Protein AF-A0A529L630-F1 (afdb_monomer_lite)

Sequence (95 aa):
LNWLETVGDFEGGKRVPTLQINDILSIKRAVQGGAGIAMLPDYVISKDSNLVQLLPETEVPSFDTYFAYPDAMKNQAKLHVFRDFIIAKARSWSF

Secondary structure (DSSP, 8-state):
--GGGTSS--TTS-PPPS---S-HHHHHHHHHTT-------GGG--TTS------TTS-PPP--------GGGTT-HHHHHHHHHHHHHHHT---

Radius of gyration: 18.19 Å; chains: 1; bounding box: 42×25×48 Å

pLDDT: mean 87.54, std 9.1, range [54.75, 97.75]

Structure (mmCIF, N/CA/C/O backbone):
data_AF-A0A529L630-F1
#
_entry.id   AF-A0A529L630-F1
#
loop_
_atom_site.group_PDB
_atom_site.id
_atom_site.type_symbol
_atom_site.label_atom_id
_atom_site.label_alt_id
_atom_site.label_comp_id
_atom_site.label_asym_id
_atom_site.label_entity_id
_atom_site.label_seq_id
_atom_site.pdbx_PDB_ins_code
_atom_site.Cartn_x
_atom_site.Cartn_y
_atom_site.Cartn_z
_atom_site.occupancy
_atom_site.B_iso_or_equiv
_atom_site.auth_seq_id
_atom_site.auth_comp_id
_atom_site.auth_asym_id
_atom_site.auth_atom_id
_atom_site.pdbx_PDB_model_num
ATOM 1 N N . LEU A 1 1 ? 8.303 6.853 -2.107 1.00 64.38 1 LEU A N 1
ATOM 2 C CA . LEU A 1 1 ? 7.751 5.754 -2.927 1.00 64.38 1 LEU A CA 1
ATOM 3 C C . LEU A 1 1 ? 8.550 5.618 -4.234 1.00 64.38 1 LEU A C 1
ATOM 5 O O . LEU A 1 1 ? 7.974 5.485 -5.301 1.00 64.38 1 LEU A O 1
ATOM 9 N N . ASN A 1 2 ? 9.888 5.675 -4.165 1.00 78.31 2 ASN A N 1
ATOM 10 C CA . ASN A 1 2 ? 10.746 5.858 -5.351 1.00 78.31 2 ASN A CA 1
ATOM 11 C C . ASN A 1 2 ? 11.851 4.801 -5.425 1.00 78.31 2 ASN A C 1
ATOM 13 O O . ASN A 1 2 ? 12.864 4.990 -6.085 1.00 78.31 2 ASN A O 1
ATOM 17 N N . TRP A 1 3 ? 11.668 3.681 -4.731 1.00 85.12 3 TRP A N 1
ATOM 18 C CA . TRP A 1 3 ? 12.662 2.614 -4.671 1.00 85.12 3 TRP A CA 1
ATOM 19 C C . TRP A 1 3 ? 12.991 2.044 -6.060 1.00 85.12 3 TRP A C 1
ATOM 21 O O . TRP A 1 3 ? 14.146 1.741 -6.343 1.00 85.12 3 TRP A O 1
ATOM 31 N N . LEU A 1 4 ? 12.015 2.004 -6.978 1.00 87.25 4 LEU A N 1
ATOM 32 C CA . LEU A 1 4 ? 12.257 1.623 -8.376 1.00 87.25 4 LEU A CA 1
ATOM 33 C C . LEU A 1 4 ? 13.225 2.557 -9.113 1.00 87.25 4 LEU A C 1
ATOM 35 O O . LEU A 1 4 ? 13.829 2.156 -10.103 1.00 87.25 4 LEU A O 1
ATOM 39 N N . GLU A 1 5 ? 13.401 3.793 -8.654 1.00 88.00 5 GLU A N 1
ATOM 40 C CA . GLU A 1 5 ? 14.347 4.726 -9.264 1.00 88.00 5 GLU A CA 1
ATOM 41 C C . GLU A 1 5 ? 15.800 4.376 -8.892 1.00 88.00 5 GLU A C 1
ATOM 43 O O . GLU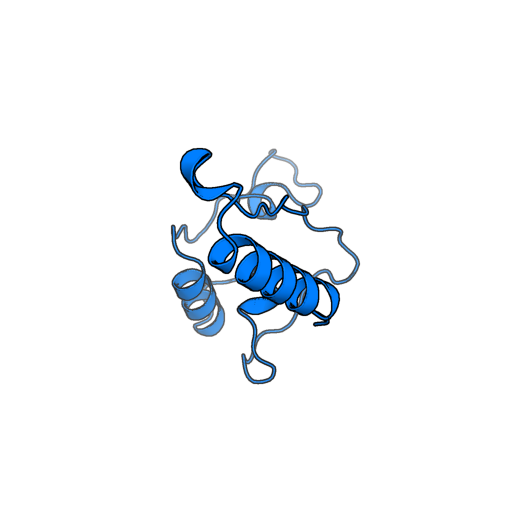 A 1 5 ? 16.716 4.787 -9.598 1.00 88.00 5 GLU A O 1
ATOM 48 N N . THR A 1 6 ? 16.012 3.592 -7.826 1.00 85.88 6 THR A N 1
ATOM 49 C CA . THR A 1 6 ? 17.335 3.308 -7.241 1.00 85.88 6 THR A CA 1
ATOM 50 C C . THR A 1 6 ? 17.662 1.819 -7.092 1.00 85.88 6 THR A C 1
ATOM 52 O O . THR A 1 6 ? 18.791 1.492 -6.758 1.00 85.88 6 THR A O 1
ATOM 55 N N . VAL A 1 7 ? 16.705 0.902 -7.286 1.00 83.81 7 VAL A N 1
ATOM 56 C CA . VAL A 1 7 ? 16.946 -0.545 -7.132 1.00 83.81 7 VAL A CA 1
ATOM 57 C C . VAL A 1 7 ? 17.883 -1.088 -8.211 1.00 83.81 7 VAL A C 1
ATOM 59 O O . VAL A 1 7 ? 17.610 -0.906 -9.397 1.00 83.81 7 VAL A O 1
ATOM 62 N N . GLY A 1 8 ? 18.912 -1.835 -7.812 1.00 80.06 8 GLY A N 1
ATOM 63 C CA . GLY A 1 8 ? 19.920 -2.420 -8.703 1.00 80.06 8 GLY A CA 1
ATOM 64 C C . GLY A 1 8 ? 21.093 -1.478 -8.980 1.00 80.06 8 GLY A C 1
ATOM 65 O O . GLY A 1 8 ? 21.087 -0.327 -8.553 1.00 80.06 8 GLY A O 1
ATOM 66 N N . ASP A 1 9 ? 22.106 -1.982 -9.678 1.00 71.88 9 ASP A N 1
ATOM 67 C CA . ASP A 1 9 ? 23.340 -1.242 -9.949 1.00 71.88 9 ASP A CA 1
ATOM 68 C C . ASP A 1 9 ? 23.265 -0.561 -11.324 1.00 71.88 9 ASP A C 1
ATOM 70 O O . ASP A 1 9 ? 23.233 -1.228 -12.360 1.00 71.88 9 ASP A O 1
ATOM 74 N N . PHE A 1 10 ? 23.150 0.770 -11.329 1.00 74.75 10 PHE A N 1
ATOM 75 C CA . PHE A 1 10 ? 23.080 1.586 -12.543 1.00 74.75 10 PHE A CA 1
ATOM 76 C C . PHE A 1 10 ? 24.182 2.636 -12.503 1.00 74.75 10 PHE A C 1
ATOM 78 O O . PHE A 1 10 ? 24.169 3.528 -11.648 1.00 74.75 10 PHE A O 1
ATOM 85 N N . GLU A 1 11 ? 25.089 2.581 -13.478 1.00 62.88 11 GLU A N 1
ATOM 86 C CA . GLU A 1 11 ? 26.052 3.651 -13.721 1.00 62.88 11 GLU A CA 1
ATOM 87 C C . GLU A 1 11 ? 25.283 4.950 -14.037 1.00 62.88 11 GLU A C 1
ATOM 89 O O . GLU A 1 11 ? 24.654 5.078 -15.085 1.00 62.88 11 GLU A O 1
ATOM 94 N N . GLY A 1 12 ? 25.260 5.899 -13.092 1.00 69.12 12 GLY A N 1
ATOM 95 C CA . GLY A 1 12 ? 24.536 7.175 -13.228 1.00 69.12 12 GLY A CA 1
ATOM 96 C C . GLY A 1 12 ? 23.571 7.520 -12.086 1.00 69.12 12 GLY A C 1
ATOM 97 O O . GLY A 1 12 ? 23.049 8.631 -12.045 1.00 69.12 12 GLY A O 1
ATOM 98 N N . GLY A 1 13 ? 23.358 6.615 -11.126 1.00 71.94 13 GLY A N 1
ATOM 99 C CA . GLY A 1 13 ? 22.819 6.949 -9.799 1.00 71.94 13 GLY A CA 1
ATOM 100 C C . GLY A 1 13 ? 21.297 7.092 -9.668 1.00 71.94 13 GLY A C 1
ATOM 101 O O . GLY A 1 13 ? 20.813 7.109 -8.535 1.00 71.94 13 GLY A O 1
ATOM 102 N N . LYS A 1 14 ? 20.517 7.161 -10.763 1.00 81.69 14 LYS A N 1
ATOM 103 C CA . LYS A 1 14 ? 19.040 7.135 -10.695 1.00 81.69 14 LYS A CA 1
ATOM 104 C C . LYS A 1 14 ? 18.354 6.880 -12.045 1.00 81.69 14 LYS A C 1
ATOM 106 O O . LYS A 1 14 ? 18.703 7.509 -13.040 1.00 81.69 14 LYS A O 1
ATOM 111 N N . ARG A 1 15 ? 17.313 6.038 -12.084 1.00 87.06 15 ARG A N 1
ATOM 112 C CA . ARG A 1 15 ? 16.431 5.908 -13.263 1.00 87.06 15 ARG A CA 1
ATOM 113 C C . ARG A 1 15 ? 15.485 7.111 -13.381 1.00 87.06 15 ARG A C 1
ATOM 115 O O . ARG A 1 15 ? 14.922 7.555 -12.381 1.00 87.06 15 ARG A O 1
ATOM 122 N N . VAL A 1 16 ? 15.255 7.588 -14.608 1.00 88.50 16 VAL A N 1
ATOM 123 C CA . VAL A 1 16 ? 14.231 8.604 -14.912 1.00 88.50 16 VAL A CA 1
ATOM 124 C C . VAL A 1 16 ? 12.883 7.907 -15.139 1.00 88.50 16 VAL A C 1
ATOM 126 O O . VAL A 1 16 ? 12.794 7.052 -16.021 1.00 88.50 16 VAL A O 1
ATOM 129 N N . PRO A 1 17 ? 11.830 8.234 -14.371 1.00 90.38 17 PRO A N 1
ATOM 130 C CA . PRO A 1 17 ? 10.522 7.616 -14.543 1.00 90.38 17 PRO A CA 1
ATOM 131 C C . PRO A 1 17 ? 9.819 8.139 -15.800 1.00 90.38 17 PRO A C 1
ATOM 133 O O . PRO A 1 17 ? 9.753 9.343 -16.032 1.00 90.38 17 PRO A O 1
ATOM 136 N N . THR A 1 18 ? 9.228 7.233 -16.582 1.00 91.50 18 THR A N 1
ATOM 137 C CA . THR A 1 18 ? 8.387 7.584 -17.743 1.00 91.50 18 THR A CA 1
ATOM 138 C C . THR A 1 18 ? 7.044 8.193 -17.323 1.00 91.50 18 THR A C 1
ATOM 140 O O . THR A 1 18 ? 6.458 8.975 -18.066 1.00 91.50 18 THR A O 1
ATOM 143 N N . LEU A 1 19 ? 6.554 7.843 -16.129 1.00 93.38 19 LEU A N 1
ATOM 144 C CA . LEU A 1 19 ? 5.278 8.293 -15.579 1.00 93.38 19 LEU A CA 1
ATOM 145 C C . LEU A 1 19 ? 5.373 8.376 -14.051 1.00 93.38 19 LEU A C 1
ATOM 147 O O . LEU A 1 19 ? 5.847 7.442 -13.407 1.00 93.38 19 LEU A O 1
ATOM 151 N N . GLN A 1 20 ? 4.892 9.476 -13.470 1.00 93.56 20 GLN A N 1
ATOM 152 C CA . GLN A 1 20 ? 4.767 9.654 -12.022 1.00 93.56 20 GLN A CA 1
ATOM 153 C C . GLN A 1 20 ? 3.322 10.010 -11.672 1.00 93.56 20 GLN A C 1
ATOM 155 O O . GLN A 1 20 ? 2.752 10.944 -12.233 1.00 93.56 20 GLN A O 1
ATOM 160 N N . ILE A 1 21 ? 2.728 9.256 -10.746 1.00 94.31 21 ILE A N 1
ATOM 161 C CA . ILE A 1 21 ? 1.349 9.449 -10.286 1.00 94.31 21 ILE A CA 1
ATOM 162 C C . ILE A 1 21 ? 1.327 9.375 -8.758 1.00 94.31 21 ILE A C 1
ATOM 164 O O . ILE A 1 21 ? 1.958 8.501 -8.170 1.00 94.31 21 ILE A O 1
ATOM 168 N N . ASN A 1 22 ? 0.575 10.268 -8.115 1.00 93.56 22 ASN A N 1
ATOM 169 C CA . ASN A 1 22 ? 0.387 10.288 -6.661 1.00 93.56 22 ASN A CA 1
ATOM 170 C C . ASN A 1 22 ? -0.914 9.574 -6.236 1.00 93.56 22 ASN A C 1
ATOM 172 O O . ASN A 1 22 ? -1.734 10.140 -5.520 1.00 93.56 22 ASN A O 1
ATOM 176 N N . ASP A 1 23 ? -1.140 8.364 -6.750 1.00 93.12 23 ASP A N 1
ATOM 177 C CA . ASP A 1 23 ? -2.286 7.516 -6.404 1.00 93.12 23 ASP A CA 1
ATOM 178 C C . ASP A 1 23 ? -2.016 6.059 -6.801 1.00 93.12 23 ASP A C 1
ATOM 180 O O . ASP A 1 23 ? -1.763 5.755 -7.970 1.00 93.12 23 ASP A O 1
ATOM 184 N N . ILE A 1 24 ? -2.095 5.139 -5.839 1.00 92.62 24 ILE A N 1
ATOM 185 C CA . ILE A 1 24 ? -1.700 3.742 -6.057 1.00 92.62 24 ILE A CA 1
ATOM 186 C C . ILE A 1 24 ? -2.636 2.999 -7.019 1.00 92.62 24 ILE A C 1
ATOM 188 O O . ILE A 1 24 ? -2.188 2.178 -7.822 1.00 92.62 24 ILE A O 1
ATOM 192 N N . LEU A 1 25 ? -3.936 3.310 -6.993 1.00 94.06 25 LEU A N 1
ATOM 193 C CA . LEU A 1 25 ? -4.915 2.667 -7.871 1.00 94.06 25 LEU A CA 1
ATOM 194 C C . LEU A 1 25 ? -4.736 3.114 -9.324 1.00 94.06 25 LEU A C 1
ATOM 196 O O . LEU A 1 25 ? -4.929 2.326 -10.250 1.00 94.06 25 LEU A O 1
ATOM 200 N N . SER A 1 26 ? -4.343 4.364 -9.535 1.00 95.56 26 SER A N 1
ATOM 201 C CA . SER A 1 26 ? -4.013 4.905 -10.850 1.00 95.56 26 SER A CA 1
ATOM 202 C C . SER A 1 26 ? -2.713 4.315 -11.395 1.00 95.56 26 SER A C 1
ATOM 204 O O . SER A 1 26 ? -2.671 3.960 -12.571 1.00 95.56 26 SER A O 1
ATOM 206 N N . ILE A 1 27 ? -1.697 4.102 -10.549 1.00 95.00 27 ILE A N 1
ATOM 207 C CA . ILE A 1 27 ? -0.477 3.370 -10.935 1.00 95.00 27 ILE A CA 1
ATOM 208 C C . ILE A 1 27 ? -0.827 1.943 -11.381 1.00 95.00 27 ILE A C 1
ATOM 210 O O . ILE A 1 27 ? -0.396 1.524 -12.455 1.00 95.00 27 ILE A O 1
ATOM 214 N N . LYS A 1 28 ? -1.654 1.214 -10.612 1.00 94.56 28 LYS A N 1
ATOM 215 C CA . LYS A 1 28 ? -2.115 -0.136 -10.987 1.00 94.56 28 LYS A CA 1
ATOM 216 C C . LYS A 1 28 ? -2.751 -0.136 -12.378 1.00 94.56 28 LYS A C 1
ATOM 218 O O . LYS A 1 28 ? -2.355 -0.929 -13.227 1.00 94.56 28 LYS A O 1
ATOM 223 N N . ARG A 1 29 ? -3.703 0.770 -12.629 1.00 94.31 29 ARG A N 1
ATOM 224 C CA . ARG A 1 29 ? -4.379 0.880 -13.934 1.00 94.31 29 ARG A CA 1
ATOM 225 C C . ARG A 1 29 ? -3.408 1.210 -15.067 1.00 94.31 29 ARG A C 1
ATOM 227 O O . ARG A 1 29 ? -3.521 0.625 -16.138 1.00 94.31 29 ARG A O 1
ATOM 234 N N . ALA A 1 30 ? -2.454 2.111 -14.835 1.00 95.25 30 ALA A N 1
ATOM 235 C CA . ALA A 1 30 ? -1.450 2.470 -15.832 1.00 95.25 30 ALA A CA 1
ATOM 236 C C . ALA A 1 30 ? -0.589 1.259 -16.228 1.00 95.25 30 ALA A C 1
ATOM 238 O O . ALA A 1 30 ? -0.401 0.999 -17.414 1.00 95.25 30 ALA A O 1
ATOM 239 N N . VAL A 1 31 ? -0.126 0.475 -15.250 1.00 94.94 31 VAL A N 1
ATOM 240 C CA . VAL A 1 31 ? 0.656 -0.745 -15.507 1.00 94.94 31 VAL A CA 1
ATOM 241 C C . VAL A 1 31 ? -0.176 -1.819 -16.204 1.00 94.94 31 VAL A C 1
ATOM 243 O O . VAL A 1 31 ? 0.299 -2.414 -17.166 1.00 94.94 31 VAL A O 1
ATOM 246 N N . GLN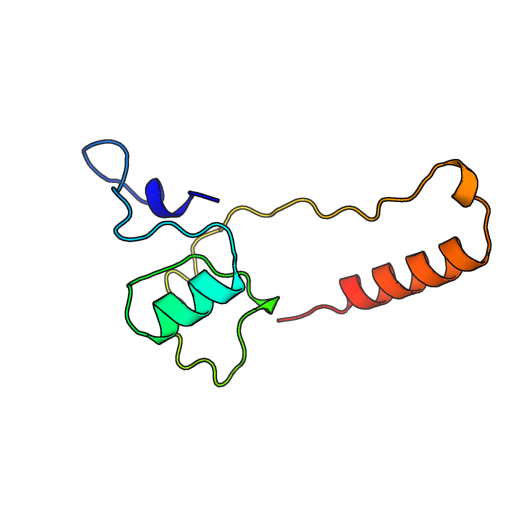 A 1 32 ? -1.436 -2.017 -15.801 1.00 94.06 32 GLN A N 1
ATOM 247 C CA . GLN A 1 32 ? -2.355 -2.924 -16.503 1.00 94.06 32 GLN A CA 1
ATOM 248 C C . GLN A 1 32 ? -2.595 -2.502 -17.962 1.00 94.06 32 GLN A C 1
ATOM 250 O O . GLN A 1 32 ? -2.783 -3.359 -18.822 1.00 94.06 32 GLN A O 1
ATOM 255 N N . GLY A 1 33 ? -2.554 -1.196 -18.242 1.00 93.88 33 GLY A N 1
ATOM 256 C CA . GLY A 1 33 ? -2.614 -0.622 -19.587 1.00 93.88 33 GLY A CA 1
ATOM 257 C C . GLY A 1 33 ? -1.287 -0.629 -20.356 1.00 93.88 33 GLY A C 1
ATOM 258 O O . GLY A 1 33 ? -1.240 -0.099 -21.462 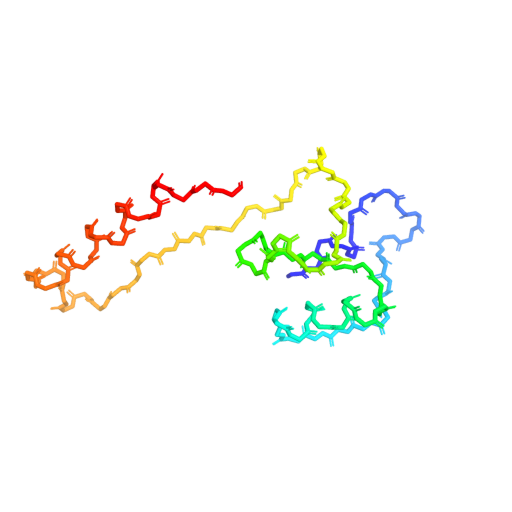1.00 93.88 33 GLY A O 1
ATOM 259 N N . GLY A 1 34 ? -0.213 -1.200 -19.798 1.00 94.38 34 GLY A N 1
ATOM 260 C CA . GLY A 1 34 ? 1.081 -1.335 -20.472 1.00 94.38 34 GLY A CA 1
ATOM 261 C C . GLY A 1 34 ? 2.041 -0.153 -20.302 1.00 94.38 34 GLY A C 1
ATOM 262 O O . GLY A 1 34 ? 3.001 -0.049 -21.060 1.00 94.38 34 GLY A O 1
ATOM 263 N N . ALA A 1 35 ? 1.833 0.729 -19.318 1.00 94.50 35 ALA A N 1
ATOM 264 C CA . ALA A 1 35 ? 2.705 1.889 -19.094 1.00 94.50 35 ALA A CA 1
ATOM 265 C C . ALA A 1 35 ? 4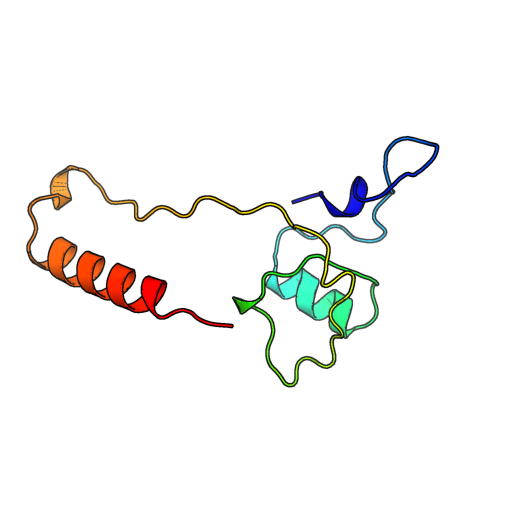.128 1.540 -18.599 1.00 94.50 35 ALA A C 1
ATOM 267 O O . ALA A 1 35 ? 4.991 2.416 -18.583 1.00 94.50 35 ALA A O 1
ATOM 268 N N . GLY A 1 36 ? 4.383 0.294 -18.177 1.00 93.81 36 GLY A N 1
ATOM 269 C CA . GLY A 1 36 ? 5.698 -0.169 -17.722 1.00 93.81 36 GLY A CA 1
ATOM 270 C C . GLY A 1 36 ? 5.631 -1.023 -16.456 1.00 93.81 36 GLY A C 1
ATOM 271 O O . GLY A 1 36 ? 4.666 -1.747 -16.243 1.00 93.81 36 GLY A O 1
ATOM 272 N N . ILE A 1 37 ? 6.666 -0.939 -15.616 1.00 93.44 37 ILE A N 1
ATOM 273 C CA . ILE A 1 37 ? 6.792 -1.673 -14.345 1.00 93.44 37 ILE A CA 1
ATOM 274 C C . ILE A 1 37 ? 6.512 -0.714 -13.184 1.00 93.44 37 ILE A C 1
ATOM 276 O O . ILE A 1 37 ? 7.014 0.410 -13.184 1.00 93.44 37 ILE A O 1
ATOM 280 N N . ALA A 1 38 ? 5.766 -1.161 -12.169 1.00 93.00 38 ALA A N 1
ATOM 281 C CA . ALA A 1 38 ? 5.579 -0.405 -10.932 1.00 93.00 38 ALA A CA 1
ATOM 282 C C . ALA A 1 38 ? 5.717 -1.274 -9.682 1.00 93.00 38 ALA A C 1
ATOM 284 O O . ALA A 1 38 ? 5.523 -2.487 -9.711 1.00 93.00 38 ALA A O 1
ATOM 285 N N . MET A 1 39 ? 6.017 -0.607 -8.569 1.00 91.00 39 MET A N 1
ATOM 286 C CA . MET A 1 39 ? 5.935 -1.169 -7.231 1.00 91.00 39 MET A CA 1
ATOM 287 C C . MET A 1 39 ? 4.496 -0.995 -6.757 1.00 91.00 39 MET A C 1
ATOM 289 O O . MET A 1 39 ? 4.023 0.132 -6.604 1.00 91.00 39 MET A O 1
ATOM 293 N N . LEU A 1 40 ? 3.810 -2.112 -6.544 1.00 90.44 40 LEU A N 1
ATOM 294 C CA . LEU A 1 40 ? 2.433 -2.150 -6.075 1.00 90.44 40 LEU A CA 1
ATOM 295 C C . LEU A 1 40 ? 2.384 -2.979 -4.788 1.00 90.44 40 LEU A C 1
ATOM 297 O O . LEU A 1 40 ? 2.944 -4.075 -4.775 1.00 90.44 40 LEU A O 1
ATOM 301 N N . PRO A 1 41 ? 1.735 -2.488 -3.720 1.00 87.88 41 PRO A N 1
ATOM 302 C CA . PRO A 1 41 ? 1.429 -3.317 -2.569 1.00 87.88 41 PRO A CA 1
ATOM 303 C C . PRO A 1 41 ? 0.591 -4.530 -2.972 1.00 87.88 41 PRO A C 1
ATOM 305 O O . PRO A 1 41 ? -0.307 -4.431 -3.806 1.00 87.88 41 PRO A O 1
ATOM 308 N N . ASP A 1 42 ? 0.852 -5.660 -2.338 1.00 84.69 42 ASP A N 1
ATOM 309 C CA . ASP A 1 42 ? 0.110 -6.909 -2.507 1.00 84.69 42 ASP A CA 1
ATOM 310 C C . ASP A 1 42 ? -1.413 -6.729 -2.373 1.00 84.69 42 ASP A C 1
ATOM 312 O O . ASP A 1 42 ? -2.178 -7.228 -3.196 1.00 84.69 42 ASP A O 1
ATOM 316 N N . TYR A 1 43 ? -1.864 -5.926 -1.409 1.00 85.56 43 TYR A N 1
ATOM 317 C CA . TYR A 1 43 ? -3.278 -5.720 -1.104 1.00 85.56 43 TYR A CA 1
ATOM 318 C C . TYR A 1 43 ? -4.071 -5.021 -2.215 1.00 85.56 43 TYR A C 1
ATOM 320 O O . TYR A 1 43 ? -5.304 -5.044 -2.192 1.00 85.56 43 TYR A O 1
ATOM 328 N N . VAL A 1 44 ? -3.405 -4.372 -3.180 1.00 89.31 44 VAL A N 1
ATOM 329 C CA . VAL A 1 44 ? -4.086 -3.795 -4.352 1.00 89.31 44 VAL A CA 1
ATOM 330 C C . VAL A 1 44 ? -4.130 -4.757 -5.537 1.00 89.31 44 VAL A C 1
ATOM 332 O O . VAL A 1 44 ? -4.808 -4.470 -6.531 1.00 89.31 44 VAL A O 1
ATOM 335 N N . ILE A 1 45 ? -3.437 -5.893 -5.461 1.00 89.56 45 ILE A N 1
ATOM 336 C CA . ILE A 1 45 ? -3.345 -6.885 -6.529 1.00 89.56 45 ILE A CA 1
ATOM 337 C C . ILE A 1 45 ? -4.383 -7.983 -6.309 1.00 89.56 45 ILE A C 1
ATOM 339 O O . ILE A 1 45 ? -4.459 -8.618 -5.264 1.00 89.56 45 ILE A O 1
ATOM 343 N N . SER A 1 46 ? -5.201 -8.214 -7.330 1.00 84.75 46 SER A N 1
ATOM 344 C CA . SER A 1 46 ? -6.136 -9.334 -7.378 1.00 84.75 46 SER A CA 1
ATOM 345 C C . SER A 1 46 ? -5.543 -10.470 -8.218 1.00 84.75 46 SER A C 1
ATOM 347 O O . SER A 1 46 ? -4.694 -10.238 -9.083 1.00 84.75 46 SER A O 1
ATOM 349 N N . LYS A 1 47 ? -5.983 -11.714 -7.985 1.00 78.06 47 LYS A N 1
ATOM 350 C CA . LYS A 1 47 ? -5.474 -12.899 -8.711 1.00 78.06 47 LYS A CA 1
ATOM 351 C C . LYS A 1 47 ? -5.712 -12.838 -10.227 1.00 78.06 47 LYS A C 1
ATOM 353 O O . LYS A 1 47 ? -4.990 -13.463 -10.989 1.00 78.06 47 LYS A O 1
ATOM 358 N N . ASP A 1 48 ? -6.709 -12.075 -10.654 1.00 82.19 48 ASP A N 1
ATOM 359 C CA . ASP A 1 48 ? -7.112 -11.834 -12.042 1.00 82.19 48 ASP A CA 1
ATOM 360 C C . ASP A 1 48 ? -6.505 -10.550 -12.639 1.00 82.19 48 ASP A C 1
ATOM 362 O O . ASP A 1 48 ? -6.882 -10.132 -13.729 1.00 82.19 48 ASP A O 1
ATOM 366 N N . SER A 1 49 ? -5.555 -9.911 -11.947 1.00 82.69 49 SER A N 1
ATOM 367 C CA . SER A 1 49 ? -5.025 -8.588 -12.309 1.00 82.69 49 SER A CA 1
ATOM 368 C C . SER A 1 49 ? -4.188 -8.524 -13.585 1.00 82.69 49 SER A C 1
ATOM 370 O O . SER A 1 49 ? -3.677 -7.447 -13.867 1.00 82.69 49 SER A O 1
ATOM 372 N N . ASN A 1 50 ? -4.005 -9.628 -14.319 1.00 89.31 50 ASN A N 1
ATOM 373 C CA . ASN A 1 50 ? -3.152 -9.740 -15.511 1.00 89.31 50 ASN A CA 1
ATOM 374 C C . ASN A 1 50 ? -1.717 -9.190 -15.350 1.00 89.31 50 ASN A C 1
ATOM 376 O O . ASN A 1 50 ? -1.031 -8.959 -16.346 1.00 89.31 50 ASN A O 1
ATOM 380 N N . LEU A 1 51 ? -1.264 -8.997 -14.107 1.00 92.62 51 LEU A N 1
ATOM 381 C CA . LEU A 1 51 ? 0.078 -8.555 -13.753 1.00 92.62 51 LEU A CA 1
ATOM 382 C C . LEU A 1 51 ? 0.942 -9.754 -13.372 1.00 92.62 51 LEU A C 1
ATOM 384 O O . LEU A 1 51 ? 0.463 -10.735 -12.806 1.00 92.62 51 LEU A O 1
ATOM 388 N N . VAL A 1 52 ? 2.234 -9.641 -13.657 1.00 92.69 52 VAL A N 1
ATOM 389 C CA . VAL A 1 52 ? 3.245 -10.629 -13.279 1.00 92.69 52 VAL A CA 1
ATOM 390 C C . VAL A 1 52 ? 4.159 -9.993 -12.239 1.00 92.69 52 VAL A C 1
ATOM 392 O O . VAL A 1 52 ? 4.668 -8.893 -12.456 1.00 92.69 52 VAL A O 1
ATOM 395 N N . GLN A 1 53 ? 4.362 -10.672 -11.108 1.00 91.06 53 GLN A N 1
ATOM 396 C CA . GLN A 1 53 ? 5.322 -10.232 -10.100 1.00 91.06 53 GLN A CA 1
ATOM 397 C C . GLN A 1 53 ? 6.745 -10.370 -10.649 1.00 91.06 53 GLN A C 1
ATOM 399 O O . GLN A 1 53 ? 7.135 -11.424 -11.149 1.00 91.06 53 GLN A O 1
ATOM 404 N N . LEU A 1 54 ? 7.522 -9.297 -10.536 1.00 91.12 54 LEU A N 1
ATOM 405 C CA . LEU A 1 54 ? 8.938 -9.265 -10.890 1.00 91.12 54 LEU A CA 1
ATOM 406 C C . LEU A 1 54 ? 9.779 -9.207 -9.615 1.00 91.12 54 LEU A C 1
ATOM 408 O O . LEU A 1 54 ? 9.331 -8.650 -8.616 1.00 91.12 54 LEU A O 1
ATOM 412 N N . LEU A 1 55 ? 11.005 -9.733 -9.680 1.00 88.81 55 LEU A N 1
ATOM 413 C CA . LEU A 1 55 ? 11.975 -9.704 -8.576 1.00 88.81 55 LEU A CA 1
ATOM 414 C C . LEU A 1 55 ? 11.434 -10.300 -7.252 1.00 88.81 55 LEU A C 1
ATOM 416 O O . LEU A 1 55 ? 11.499 -9.633 -6.222 1.00 88.81 55 LEU A O 1
ATOM 420 N N . PRO A 1 56 ? 10.911 -11.543 -7.245 1.00 87.50 56 PRO A N 1
ATOM 421 C CA . PRO A 1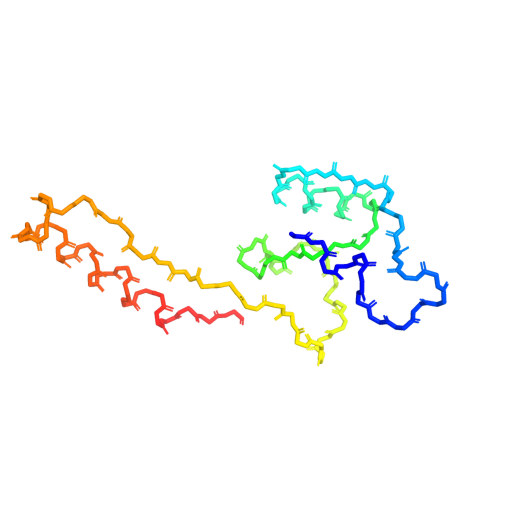 56 ? 10.288 -12.131 -6.052 1.00 87.50 56 PRO A CA 1
ATOM 422 C C . PRO A 1 56 ? 11.250 -12.270 -4.861 1.00 87.50 56 PRO A C 1
ATOM 424 O O . PRO A 1 56 ? 10.817 -12.182 -3.720 1.00 87.50 56 PRO A O 1
ATOM 427 N N . GLU A 1 57 ? 12.549 -12.423 -5.127 1.00 87.25 57 GLU A N 1
ATOM 428 C CA . GLU A 1 57 ? 13.598 -12.566 -4.105 1.00 87.25 57 GLU A CA 1
ATOM 429 C C . GLU A 1 57 ? 14.119 -11.223 -3.571 1.00 87.25 57 GLU A C 1
ATOM 431 O O . GLU A 1 57 ? 15.021 -11.184 -2.738 1.00 87.25 57 GLU A O 1
ATOM 436 N N . THR A 1 58 ? 13.635 -10.097 -4.103 1.00 84.62 58 THR A N 1
ATOM 437 C CA . THR A 1 58 ? 14.122 -8.782 -3.685 1.00 84.62 58 THR A CA 1
ATOM 438 C C . THR A 1 58 ? 13.307 -8.263 -2.515 1.00 84.62 58 THR A C 1
ATOM 440 O O . THR A 1 58 ? 12.105 -8.029 -2.637 1.00 84.62 58 THR A O 1
ATOM 443 N N . GLU A 1 59 ? 13.985 -8.004 -1.400 1.00 76.62 59 GLU A N 1
ATOM 444 C CA . GLU A 1 59 ? 13.378 -7.320 -0.266 1.00 76.62 59 GLU A CA 1
ATOM 445 C C . GLU A 1 59 ? 12.981 -5.896 -0.666 1.00 76.62 59 GLU A C 1
ATOM 447 O O . GLU A 1 59 ? 13.807 -5.035 -0.988 1.00 76.62 59 GLU A O 1
ATOM 452 N N . VAL A 1 60 ? 11.675 -5.658 -0.662 1.00 77.31 60 VAL A N 1
ATOM 453 C CA . VAL A 1 60 ? 11.103 -4.325 -0.812 1.00 77.31 60 VAL A CA 1
ATOM 454 C C . VAL A 1 60 ? 11.028 -3.642 0.555 1.00 77.31 60 VAL A C 1
ATOM 456 O O . VAL A 1 60 ? 10.833 -4.319 1.565 1.00 77.31 60 VAL A O 1
ATOM 459 N N . PRO A 1 61 ? 11.154 -2.303 0.620 1.00 78.00 61 PRO A N 1
ATOM 460 C CA . PRO A 1 61 ? 11.041 -1.585 1.883 1.00 78.00 61 PRO A CA 1
ATOM 461 C C . PRO A 1 61 ? 9.710 -1.888 2.579 1.00 78.00 61 PRO A C 1
ATOM 463 O O . PRO A 1 61 ? 8.641 -1.687 1.998 1.00 78.00 61 PRO A O 1
ATOM 466 N N . SER A 1 62 ? 9.774 -2.340 3.831 1.00 76.44 62 SER A N 1
ATOM 467 C CA . SER A 1 62 ? 8.600 -2.439 4.694 1.00 76.44 62 SER A CA 1
ATOM 468 C C . SER A 1 62 ? 8.200 -1.053 5.191 1.00 76.44 62 SER A C 1
ATOM 470 O O . SER A 1 62 ? 9.058 -0.219 5.487 1.00 76.44 62 SER A O 1
ATOM 472 N N . PHE A 1 63 ? 6.899 -0.818 5.329 1.00 78.44 63 PHE A N 1
ATOM 473 C CA . PHE A 1 63 ? 6.376 0.422 5.890 1.00 78.44 63 PHE A CA 1
ATOM 474 C C . PHE A 1 63 ? 5.746 0.152 7.249 1.00 78.44 63 PHE A C 1
ATOM 476 O O . PHE A 1 63 ? 4.855 -0.694 7.371 1.00 78.44 63 PHE A O 1
ATOM 483 N N . ASP A 1 64 ? 6.178 0.903 8.259 1.00 82.88 64 ASP A N 1
ATOM 484 C CA . ASP A 1 64 ? 5.549 0.848 9.570 1.00 82.88 64 ASP A CA 1
ATOM 485 C C . ASP A 1 64 ? 4.092 1.309 9.469 1.00 82.88 64 ASP A C 1
ATOM 487 O O . ASP A 1 64 ? 3.781 2.374 8.929 1.00 82.88 64 ASP A O 1
ATOM 491 N N . THR A 1 65 ? 3.186 0.489 9.995 1.00 84.94 65 THR A N 1
ATOM 492 C CA . THR A 1 65 ? 1.749 0.769 10.005 1.00 84.94 65 THR A CA 1
ATOM 493 C C . THR A 1 65 ? 1.283 0.963 11.437 1.00 84.94 65 THR A C 1
ATOM 495 O O . THR A 1 65 ? 1.501 0.110 12.296 1.00 84.94 65 THR A O 1
ATOM 498 N N . TYR A 1 66 ? 0.599 2.078 11.691 1.00 90.06 66 TYR A N 1
ATOM 499 C CA . TYR A 1 66 ? 0.158 2.463 13.028 1.00 90.06 66 TYR A CA 1
ATOM 500 C C . TYR A 1 66 ? -1.360 2.604 13.100 1.00 90.06 66 TYR A C 1
ATOM 502 O O . TYR A 1 66 ? -2.004 3.126 12.191 1.00 90.06 66 TYR A O 1
ATOM 510 N N . PHE A 1 67 ? -1.930 2.194 14.232 1.00 92.06 67 PHE A N 1
ATOM 511 C CA . PHE A 1 67 ? -3.312 2.493 14.590 1.00 92.06 67 PHE A CA 1
ATOM 512 C C . PHE A 1 67 ? -3.347 3.767 15.445 1.00 92.06 67 PHE A C 1
ATOM 514 O O . PHE A 1 67 ? -3.027 3.728 16.633 1.00 92.06 67 PHE A O 1
ATOM 521 N N . ALA A 1 68 ? -3.703 4.898 14.832 1.00 94.56 68 ALA A N 1
ATOM 522 C CA . ALA A 1 68 ? -3.722 6.205 15.486 1.00 94.56 68 ALA A CA 1
ATOM 523 C C . ALA A 1 68 ? -5.142 6.618 15.907 1.00 94.56 68 ALA A C 1
ATOM 525 O O . ALA A 1 68 ? -6.108 6.417 15.172 1.00 94.56 68 ALA A O 1
ATOM 526 N N . TYR A 1 69 ? -5.262 7.227 17.086 1.00 94.75 69 TYR A N 1
ATOM 527 C CA . TYR A 1 69 ? -6.516 7.749 17.626 1.00 94.75 69 TYR A CA 1
ATOM 528 C C . TYR A 1 69 ? -6.246 8.940 18.564 1.00 94.75 69 TYR A C 1
ATOM 530 O O . TYR A 1 69 ? -5.151 9.039 19.121 1.00 94.75 69 TYR A O 1
ATOM 538 N N . PRO A 1 70 ? -7.219 9.847 18.771 1.00 95.94 70 PRO A N 1
ATOM 539 C CA . PRO A 1 70 ? -7.074 10.945 19.725 1.00 95.94 70 PRO A CA 1
ATOM 540 C C . PRO A 1 70 ? -6.920 10.439 21.165 1.00 95.94 70 PRO A C 1
ATOM 542 O O . PRO A 1 70 ? -7.661 9.549 21.582 1.00 95.94 70 PRO A O 1
ATOM 545 N N . ASP A 1 71 ? -6.049 11.059 21.968 1.00 95.50 71 ASP A N 1
ATOM 546 C CA . ASP A 1 71 ? -5.817 10.648 23.368 1.00 95.50 71 ASP A CA 1
ATOM 547 C C . ASP A 1 71 ? -7.106 10.640 24.215 1.00 95.50 71 ASP A C 1
ATOM 549 O O . ASP A 1 71 ? -7.332 9.731 25.014 1.00 95.50 71 ASP A O 1
ATOM 553 N N . ALA A 1 72 ? -8.029 11.571 23.947 1.00 95.75 72 ALA A N 1
ATOM 554 C CA . ALA A 1 72 ? -9.345 11.635 24.592 1.00 95.75 72 ALA A CA 1
ATOM 555 C C . ALA A 1 72 ? -10.188 10.351 24.424 1.00 95.75 72 ALA A C 1
ATOM 557 O O . ALA A 1 72 ? -11.131 10.115 25.182 1.00 95.75 72 ALA A O 1
ATOM 558 N N . MET A 1 73 ? -9.868 9.507 23.437 1.00 95.62 73 MET A N 1
ATOM 559 C CA . MET A 1 73 ? -10.555 8.242 23.188 1.00 95.62 73 MET A CA 1
ATOM 560 C C . MET A 1 73 ? -9.905 7.042 23.885 1.00 95.62 73 MET A C 1
ATOM 562 O O . MET A 1 73 ? -10.496 5.964 23.860 1.00 95.62 73 MET A O 1
ATOM 566 N N . LYS A 1 74 ? -8.736 7.189 24.531 1.00 93.38 74 LYS A N 1
ATOM 567 C CA . LYS A 1 74 ? -7.913 6.044 24.967 1.00 93.38 74 LYS A CA 1
ATOM 568 C C . LYS A 1 74 ? -8.608 5.067 25.915 1.00 93.38 74 LYS A C 1
ATOM 570 O O . LYS A 1 74 ? -8.222 3.910 25.935 1.00 93.38 74 LYS A O 1
ATOM 575 N N . ASN A 1 75 ? -9.599 5.532 26.681 1.00 95.19 75 ASN A N 1
ATOM 576 C CA . ASN A 1 75 ? -10.351 4.736 27.659 1.00 95.19 75 ASN A CA 1
ATOM 577 C C . ASN A 1 75 ? -11.763 4.359 27.166 1.00 95.19 75 ASN A C 1
ATOM 579 O O . ASN A 1 75 ? -12.586 3.871 27.941 1.00 95.19 75 ASN A O 1
ATOM 583 N N . GLN A 1 76 ? -12.106 4.639 25.905 1.00 97.75 76 GLN A N 1
ATOM 584 C CA . GLN A 1 76 ? -13.438 4.344 25.382 1.00 97.75 76 GLN A CA 1
ATOM 585 C C . GLN A 1 76 ? -13.562 2.864 25.018 1.00 97.75 76 GLN A C 1
ATOM 587 O O . GLN A 1 76 ? -12.837 2.359 24.162 1.00 97.75 76 GLN A O 1
ATOM 592 N N . ALA A 1 77 ? -14.569 2.188 25.578 1.00 96.81 77 ALA A N 1
ATOM 593 C CA . ALA A 1 77 ? -14.843 0.779 25.289 1.00 96.81 77 ALA A CA 1
ATOM 594 C C . ALA A 1 77 ? -14.993 0.494 23.781 1.00 96.81 77 ALA A C 1
ATOM 596 O O . ALA A 1 77 ? -14.459 -0.492 23.281 1.00 96.81 77 ALA A O 1
ATOM 597 N N . LYS A 1 78 ? -15.650 1.393 23.030 1.00 96.06 78 LYS A N 1
ATOM 598 C CA . LYS A 1 78 ? -15.794 1.269 21.568 1.00 96.06 78 LYS A CA 1
ATOM 599 C C . LYS A 1 78 ? -14.446 1.276 20.838 1.00 96.06 78 LYS A C 1
ATOM 601 O O . LYS A 1 78 ? -14.276 0.505 19.898 1.00 96.06 78 LYS A O 1
ATOM 606 N N . LEU A 1 79 ? -13.494 2.108 21.277 1.00 96.31 79 LEU A N 1
ATOM 607 C CA . LEU A 1 79 ? -12.150 2.149 20.697 1.00 96.31 79 LEU A CA 1
ATOM 608 C C . LEU A 1 79 ? -11.409 0.837 20.961 1.00 96.31 79 LEU A C 1
ATOM 610 O O . LEU A 1 79 ? -10.800 0.301 20.043 1.00 96.31 79 LEU A O 1
ATOM 614 N N . HIS A 1 80 ? -11.479 0.309 22.184 1.00 95.81 80 HIS A N 1
ATOM 615 C CA . HIS A 1 80 ? -10.823 -0.953 22.528 1.00 95.81 80 HIS A CA 1
ATOM 616 C C . HIS A 1 80 ? -11.343 -2.115 21.685 1.00 95.81 80 HIS A C 1
ATOM 618 O O . HIS A 1 80 ? -10.545 -2.803 21.057 1.00 95.81 80 HIS A O 1
ATOM 624 N N . VAL A 1 81 ? -12.667 -2.268 21.583 1.00 96.69 81 VAL A N 1
ATOM 625 C CA . VAL A 1 81 ? -13.275 -3.328 20.764 1.00 96.69 81 VAL A CA 1
ATOM 626 C C . VAL A 1 81 ? -12.869 -3.190 19.292 1.00 96.69 81 VAL A C 1
ATOM 628 O O . VAL A 1 81 ? -12.521 -4.183 18.657 1.00 96.69 81 VAL A O 1
ATOM 631 N N . PHE A 1 82 ? -12.860 -1.968 18.747 1.00 96.00 82 PHE A N 1
ATOM 632 C CA . PHE A 1 82 ? -12.444 -1.736 17.362 1.00 96.00 82 PHE A CA 1
ATOM 633 C C . PHE A 1 82 ? -10.953 -2.021 17.139 1.00 96.00 82 PHE A C 1
ATOM 635 O O . PHE A 1 82 ? -10.601 -2.720 16.192 1.00 96.00 82 PHE A O 1
ATOM 642 N N . ARG A 1 83 ? -10.078 -1.536 18.026 1.00 94.69 83 ARG A N 1
ATOM 643 C CA . ARG A 1 83 ? -8.635 -1.808 17.993 1.00 94.69 83 ARG A CA 1
ATOM 644 C C . ARG A 1 83 ? -8.371 -3.310 18.006 1.00 94.69 83 ARG A C 1
ATOM 646 O O . ARG A 1 83 ? -7.627 -3.805 17.165 1.00 94.69 83 ARG A O 1
ATOM 653 N N . ASP A 1 84 ? -8.979 -4.022 18.948 1.00 94.00 84 ASP A N 1
ATOM 654 C CA . ASP A 1 84 ? -8.760 -5.455 19.127 1.00 94.00 84 ASP A CA 1
ATOM 655 C C . ASP A 1 84 ? -9.245 -6.231 17.892 1.00 94.00 84 ASP A C 1
ATOM 657 O O . ASP A 1 84 ? -8.546 -7.123 17.410 1.00 94.00 84 ASP A O 1
ATOM 661 N N . PHE A 1 85 ? -10.376 -5.822 17.306 1.00 94.44 85 PHE A N 1
ATOM 662 C CA . PHE A 1 85 ? -10.863 -6.353 16.033 1.00 94.44 85 PHE A CA 1
ATOM 663 C C . PHE A 1 85 ? -9.876 -6.124 14.876 1.00 94.44 85 PHE A C 1
ATOM 665 O O . PHE A 1 85 ? -9.550 -7.069 14.155 1.00 94.44 85 PHE A O 1
ATOM 672 N N . ILE A 1 86 ? -9.376 -4.896 14.697 1.00 93.44 86 ILE A N 1
ATOM 673 C CA . ILE A 1 86 ? -8.437 -4.560 13.615 1.00 93.44 86 ILE A CA 1
ATOM 674 C C . ILE A 1 86 ? -7.122 -5.328 13.771 1.00 93.44 86 ILE A C 1
ATOM 676 O O . ILE A 1 86 ? -6.655 -5.927 12.804 1.00 93.44 86 ILE A O 1
ATOM 680 N N . ILE A 1 87 ? -6.551 -5.380 14.978 1.00 90.31 87 ILE A N 1
ATOM 681 C CA . ILE A 1 87 ? -5.309 -6.121 15.246 1.00 90.31 87 ILE A CA 1
ATOM 682 C C . ILE A 1 87 ? -5.504 -7.617 14.980 1.00 90.31 87 ILE A C 1
ATOM 684 O O . ILE A 1 87 ? -4.635 -8.251 14.380 1.00 90.31 87 ILE A O 1
ATOM 688 N N . ALA A 1 88 ? -6.643 -8.187 15.383 1.00 91.56 88 ALA A N 1
ATOM 689 C CA . ALA A 1 88 ? -6.952 -9.586 15.106 1.00 91.56 88 ALA A CA 1
ATOM 690 C C . ALA A 1 88 ? -7.003 -9.872 13.595 1.00 91.56 88 ALA A C 1
ATOM 692 O O . ALA A 1 88 ? -6.448 -10.875 13.150 1.00 91.56 88 ALA A O 1
ATOM 693 N N . LYS A 1 89 ? -7.605 -8.976 12.799 1.00 89.00 89 LYS A N 1
ATOM 694 C CA . LYS A 1 89 ? -7.655 -9.098 11.332 1.00 89.00 89 LYS A CA 1
ATOM 695 C C . LYS A 1 89 ? -6.299 -8.890 10.661 1.00 89.00 89 LYS A C 1
ATOM 697 O O . LYS A 1 89 ? -5.984 -9.614 9.722 1.00 89.00 89 LYS A O 1
ATOM 702 N N . ALA A 1 90 ? -5.494 -7.951 11.152 1.00 85.94 90 ALA A N 1
ATOM 703 C CA . ALA A 1 90 ? -4.159 -7.690 10.624 1.00 85.94 90 ALA A CA 1
ATOM 704 C C . ALA A 1 90 ? -3.209 -8.880 10.838 1.00 85.94 90 ALA A C 1
A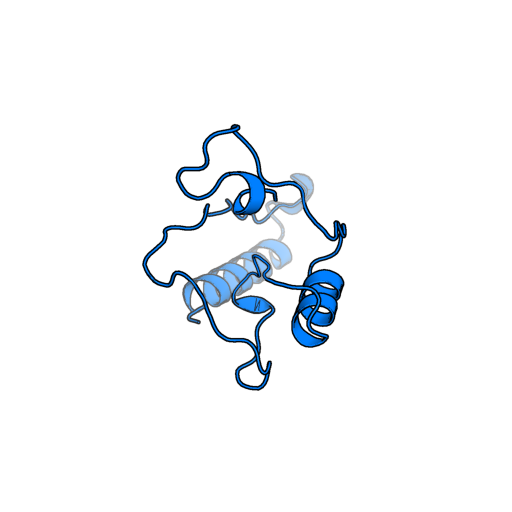TOM 706 O O . ALA A 1 90 ? -2.445 -9.223 9.947 1.00 85.94 90 ALA A O 1
ATOM 707 N N . ARG A 1 91 ? -3.289 -9.568 11.985 1.00 80.31 91 ARG A N 1
ATOM 708 C CA . ARG A 1 91 ? -2.465 -10.762 12.257 1.00 80.31 91 ARG A CA 1
ATOM 709 C C . ARG A 1 91 ? -2.803 -11.952 11.364 1.00 80.31 91 ARG A C 1
ATOM 711 O O . ARG A 1 91 ? -1.936 -12.774 11.106 1.00 80.31 91 ARG A O 1
ATOM 718 N N . SER A 1 92 ? -4.060 -12.063 10.936 1.00 73.81 92 SER A N 1
ATOM 719 C CA . SER A 1 92 ? -4.506 -13.118 10.023 1.00 73.81 92 SER A CA 1
ATOM 720 C C . SER A 1 92 ? -4.301 -12.758 8.550 1.00 73.81 92 SER A C 1
ATOM 722 O O . SER A 1 92 ? -4.736 -13.508 7.677 1.00 73.81 92 SER A O 1
ATOM 724 N N . TRP A 1 93 ? -3.722 -11.590 8.263 1.00 69.75 93 TRP A N 1
ATOM 725 C CA . TRP A 1 93 ? -3.480 -11.135 6.904 1.00 69.75 93 TRP A CA 1
ATOM 726 C C . TRP A 1 93 ? -2.372 -11.991 6.291 1.00 69.75 93 TRP A C 1
ATOM 728 O O . TRP A 1 93 ? -1.221 -11.932 6.712 1.00 69.75 93 TRP A O 1
ATOM 738 N N . SER A 1 94 ? -2.748 -12.819 5.323 1.00 56.94 94 SER A N 1
ATOM 739 C CA . SER A 1 94 ? -1.827 -13.608 4.509 1.00 56.94 94 SER A CA 1
ATOM 740 C C . SER A 1 94 ? -2.200 -13.379 3.053 1.00 56.94 94 SER A C 1
ATOM 742 O O . SER A 1 94 ? -3.355 -13.583 2.673 1.00 56.94 94 SER A O 1
ATOM 744 N N . PHE A 1 95 ? -1.238 -12.896 2.278 1.00 54.75 95 PHE A N 1
ATOM 745 C CA . PHE A 1 95 ? -1.281 -12.812 0.825 1.00 54.75 95 PHE A CA 1
ATOM 746 C C . PHE A 1 95 ? 0.013 -13.407 0.284 1.00 54.75 95 PHE A C 1
ATOM 748 O O . PHE A 1 95 ? 1.051 -13.246 0.966 1.00 54.75 95 PHE A O 1
#

Foldseek 3Di:
DQVVQAPDDDDPRGDDQPDDDPDQLVVLVCVLVPVDDDDHDPVSDDPPSPDDDDPPVDDDDDDDDDDDDDPVCPPPPVVVVVVVVVVVVVVVDDD